Protein AF-A0A503B3G6-F1 (afdb_monomer_lite)

Structure (mmCIF, N/CA/C/O backbone):
data_AF-A0A503B3G6-F1
#
_entry.id   AF-A0A503B3G6-F1
#
loop_
_atom_site.group_PDB
_atom_site.id
_atom_site.type_symbol
_atom_site.label_atom_id
_atom_site.label_alt_id
_atom_site.label_comp_id
_atom_site.label_asym_id
_atom_site.label_entity_id
_atom_site.label_seq_id
_atom_site.pdbx_PDB_ins_code
_atom_site.Cartn_x
_atom_site.Cartn_y
_atom_site.Cartn_z
_atom_site.occupancy
_atom_site.B_iso_or_equiv
_atom_site.auth_seq_id
_atom_site.auth_comp_id
_atom_site.auth_asym_id
_atom_site.auth_atom_id
_atom_site.pdbx_PDB_model_num
ATOM 1 N N . MET A 1 1 ? -16.358 6.920 7.526 1.00 40.22 1 MET A N 1
ATOM 2 C CA . MET A 1 1 ? -16.391 6.701 6.064 1.00 40.22 1 MET A CA 1
ATOM 3 C C . MET A 1 1 ? -14.980 6.321 5.631 1.00 40.22 1 MET A C 1
ATOM 5 O O . MET A 1 1 ? -14.171 7.195 5.363 1.00 40.22 1 MET A O 1
ATOM 9 N N . VAL A 1 2 ? -14.636 5.031 5.727 1.00 39.38 2 VAL A N 1
ATOM 10 C CA . VAL A 1 2 ? -13.273 4.536 5.460 1.00 39.38 2 VAL A CA 1
ATOM 11 C C . VAL A 1 2 ? -13.020 4.609 3.953 1.00 39.38 2 VAL A C 1
ATOM 13 O O . VAL A 1 2 ? -13.918 4.326 3.158 1.00 39.38 2 VAL A O 1
ATOM 16 N N . ASN A 1 3 ? -11.834 5.072 3.579 1.00 43.44 3 ASN A N 1
ATOM 17 C CA . ASN A 1 3 ? -11.461 5.611 2.275 1.00 43.44 3 ASN A CA 1
ATOM 18 C C . ASN A 1 3 ? -11.570 4.593 1.116 1.00 43.44 3 ASN A C 1
ATOM 20 O O . ASN A 1 3 ? -10.583 4.019 0.662 1.00 43.44 3 ASN A O 1
ATOM 24 N N . ARG A 1 4 ? -12.791 4.344 0.625 1.00 50.62 4 ARG A N 1
ATOM 25 C CA . ARG A 1 4 ? -13.082 3.311 -0.388 1.00 50.62 4 ARG A CA 1
ATOM 26 C C . ARG A 1 4 ? -12.550 3.656 -1.794 1.00 50.62 4 ARG A C 1
ATOM 28 O O . ARG A 1 4 ? -12.527 2.786 -2.657 1.00 50.62 4 ARG A O 1
ATOM 35 N N . LEU A 1 5 ? -12.106 4.895 -2.026 1.00 50.97 5 LEU A N 1
ATOM 36 C CA . LEU A 1 5 ? -11.770 5.419 -3.358 1.00 50.97 5 LEU A CA 1
ATOM 37 C C . LEU A 1 5 ? -10.327 5.150 -3.817 1.00 50.97 5 LEU A C 1
ATOM 39 O O . LEU A 1 5 ? -10.069 5.193 -5.016 1.00 50.97 5 LEU A O 1
ATOM 43 N N . GLN A 1 6 ? -9.391 4.824 -2.920 1.00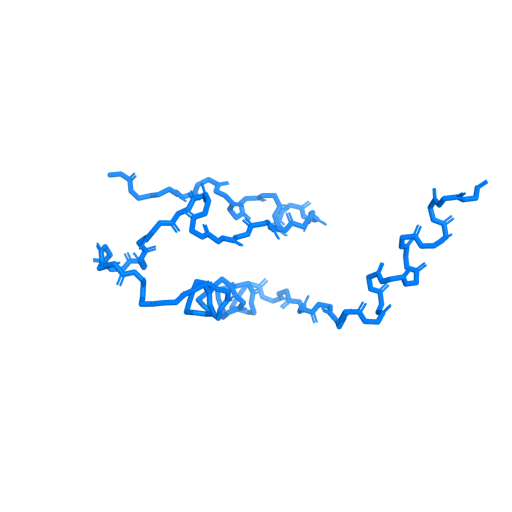 54.75 6 GLN A N 1
ATOM 44 C CA . GLN A 1 6 ? -7.967 4.728 -3.291 1.00 54.75 6 GLN A CA 1
ATOM 45 C C . GLN A 1 6 ? -7.643 3.538 -4.220 1.00 54.75 6 GLN A C 1
ATOM 47 O O . GLN A 1 6 ? -6.660 3.579 -4.952 1.00 54.75 6 GLN A O 1
ATOM 52 N N . HIS A 1 7 ? -8.491 2.505 -4.257 1.00 60.72 7 HIS A N 1
ATOM 53 C CA . HIS A 1 7 ? -8.252 1.275 -5.031 1.00 60.72 7 HIS A CA 1
ATOM 54 C C . HIS A 1 7 ? -8.929 1.253 -6.407 1.00 60.72 7 HIS A C 1
ATOM 56 O O . HIS A 1 7 ? -8.655 0.359 -7.209 1.00 60.72 7 HIS A O 1
ATOM 62 N N . ALA A 1 8 ? -9.814 2.214 -6.697 1.00 63.59 8 ALA A N 1
ATOM 63 C CA . ALA A 1 8 ? -10.578 2.226 -7.944 1.00 63.59 8 ALA A CA 1
ATOM 64 C C . ALA A 1 8 ? -9.663 2.334 -9.177 1.00 63.59 8 ALA A C 1
ATOM 66 O O . ALA A 1 8 ? -9.900 1.659 -10.176 1.00 63.59 8 ALA A O 1
ATOM 67 N N . GLY A 1 9 ? -8.568 3.098 -9.076 1.00 66.12 9 GLY A N 1
ATOM 68 C CA . GLY A 1 9 ? -7.565 3.207 -10.141 1.00 66.12 9 GLY A CA 1
ATOM 69 C C . GLY A 1 9 ? -6.949 1.857 -10.517 1.00 66.12 9 GLY A C 1
ATOM 70 O O . GLY A 1 9 ? -6.840 1.546 -11.701 1.00 66.12 9 GLY A O 1
ATOM 71 N N . ALA A 1 10 ? -6.653 1.006 -9.530 1.00 69.44 10 ALA A N 1
ATOM 72 C CA . ALA A 1 10 ? -6.097 -0.324 -9.777 1.00 69.44 10 ALA A CA 1
ATOM 73 C C . ALA A 1 10 ? -7.093 -1.287 -10.431 1.00 69.44 10 ALA A C 1
ATOM 75 O O . ALA A 1 10 ? -6.710 -2.098 -11.274 1.00 69.44 10 ALA A O 1
ATOM 76 N N . LEU A 1 11 ? -8.379 -1.188 -10.089 1.00 73.19 11 LEU A N 1
ATOM 77 C CA . LEU A 1 11 ? -9.422 -1.987 -10.735 1.00 73.19 11 LEU A CA 1
ATOM 78 C C . LEU A 1 11 ? -9.635 -1.580 -12.200 1.00 73.19 11 LEU A C 1
ATOM 80 O O . LEU A 1 11 ? -9.885 -2.440 -13.041 1.00 73.19 11 LEU A O 1
ATOM 84 N N . LEU A 1 12 ? -9.457 -0.297 -12.518 1.00 78.81 12 LEU A N 1
ATOM 85 C CA . LEU A 1 12 ? -9.604 0.253 -13.869 1.00 78.81 12 LEU A CA 1
ATOM 86 C C . LEU A 1 12 ? -8.360 0.102 -14.758 1.00 78.81 12 LEU A C 1
A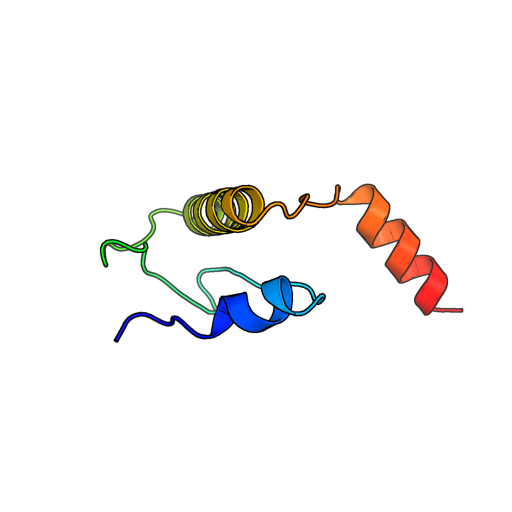TOM 88 O O . LEU A 1 12 ? -8.382 0.548 -15.900 1.00 78.81 12 LEU A O 1
ATOM 92 N N . GLY A 1 13 ? -7.285 -0.533 -14.278 1.00 76.56 13 GLY A N 1
ATOM 93 C CA . GLY A 1 13 ? -6.083 -0.757 -15.090 1.00 76.56 13 GLY A CA 1
ATOM 94 C C . GLY A 1 13 ? -4.815 -0.060 -14.603 1.00 76.56 13 GLY A C 1
ATOM 95 O O . GLY A 1 13 ? -3.750 -0.411 -15.092 1.00 76.56 13 GLY A O 1
ATOM 96 N N . GLY A 1 14 ? -4.911 0.874 -13.658 1.00 83.69 14 GLY A N 1
ATOM 97 C CA . GLY A 1 14 ? -3.772 1.637 -13.144 1.00 83.69 14 GLY A CA 1
ATOM 98 C C . GLY A 1 14 ? -3.040 0.983 -11.970 1.00 83.69 14 GLY A C 1
ATOM 99 O O . GLY A 1 14 ? -3.292 -0.169 -11.606 1.00 83.69 14 GLY A O 1
ATOM 100 N N . ASP A 1 15 ? -2.156 1.768 -11.356 1.00 86.19 15 ASP A N 1
ATOM 101 C CA . ASP A 1 15 ? -1.416 1.416 -10.143 1.00 86.19 15 ASP A CA 1
ATOM 102 C C . ASP A 1 15 ? -2.079 1.991 -8.882 1.00 86.19 15 ASP A C 1
ATOM 104 O O . ASP A 1 15 ? -2.940 2.872 -8.945 1.00 86.19 15 ASP A O 1
ATOM 108 N N . VAL A 1 16 ? -1.668 1.493 -7.713 1.00 87.25 16 VAL A N 1
ATOM 109 C CA . VAL A 1 16 ? -2.131 1.983 -6.408 1.00 87.25 16 VAL A CA 1
ATOM 110 C C . VAL A 1 16 ? -0.953 2.406 -5.536 1.00 87.25 16 VAL A C 1
ATOM 112 O O . VAL A 1 16 ? 0.082 1.741 -5.502 1.00 87.25 16 VAL A O 1
ATOM 115 N N . ARG A 1 17 ? -1.130 3.500 -4.789 1.00 89.12 17 ARG A N 1
ATOM 116 C CA . ARG A 1 17 ? -0.212 3.957 -3.739 1.00 89.12 17 ARG A CA 1
ATOM 117 C C . ARG A 1 17 ? -0.879 3.770 -2.381 1.00 89.12 17 ARG A C 1
ATOM 119 O O . ARG A 1 17 ? -2.046 4.113 -2.217 1.00 89.12 17 ARG A O 1
ATOM 126 N N . VAL A 1 18 ? -0.135 3.229 -1.421 1.00 90.50 18 VAL A N 1
ATOM 127 C CA . VAL A 1 18 ? -0.610 2.968 -0.055 1.00 90.50 18 VAL A CA 1
ATOM 128 C C . VAL A 1 18 ? 0.503 3.305 0.935 1.00 90.50 18 VAL A C 1
ATOM 130 O O . VAL A 1 18 ? 1.682 3.109 0.637 1.00 90.50 18 VAL A O 1
ATOM 133 N N . GLY A 1 19 ? 0.120 3.773 2.120 1.00 92.50 19 GLY A N 1
ATOM 134 C CA . GLY A 1 19 ? 1.020 4.004 3.246 1.00 92.50 19 GLY A CA 1
ATOM 135 C C . GLY A 1 19 ? 0.419 4.973 4.260 1.00 92.50 19 GLY A C 1
ATOM 136 O O . GLY A 1 19 ? -0.636 5.554 4.012 1.00 92.50 19 GLY A O 1
ATOM 137 N N . PHE A 1 20 ? 1.108 5.174 5.381 1.00 95.25 20 PHE A N 1
ATOM 138 C CA . PHE A 1 20 ? 0.703 6.042 6.490 1.00 95.25 20 PHE A CA 1
ATOM 139 C C . PHE A 1 20 ? 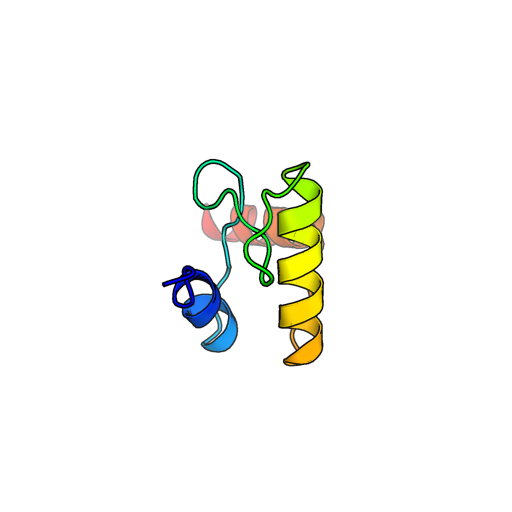0.492 7.500 6.090 1.00 95.25 20 PHE A C 1
ATOM 141 O O . PHE A 1 20 ? -0.330 8.182 6.690 1.00 95.25 20 PHE A O 1
ATOM 148 N N . GLU A 1 21 ? 1.174 7.955 5.039 1.00 91.12 21 GLU A N 1
ATOM 149 C CA . GLU A 1 21 ? 0.917 9.255 4.413 1.00 91.12 21 GLU A CA 1
ATOM 150 C C . GLU A 1 21 ? -0.539 9.385 3.934 1.00 91.12 21 GLU A C 1
ATOM 152 O O . GLU A 1 21 ? -1.123 10.464 3.972 1.00 91.12 21 GLU A O 1
ATOM 157 N N . ASN A 1 22 ? -1.135 8.283 3.475 1.00 86.50 22 ASN A N 1
ATOM 158 C CA . ASN A 1 22 ? -2.434 8.280 2.810 1.00 86.50 22 ASN A CA 1
ATOM 159 C C . ASN A 1 22 ? -3.543 7.640 3.651 1.00 86.50 22 ASN A C 1
ATOM 161 O O . ASN A 1 22 ? -4.719 7.940 3.428 1.00 86.50 22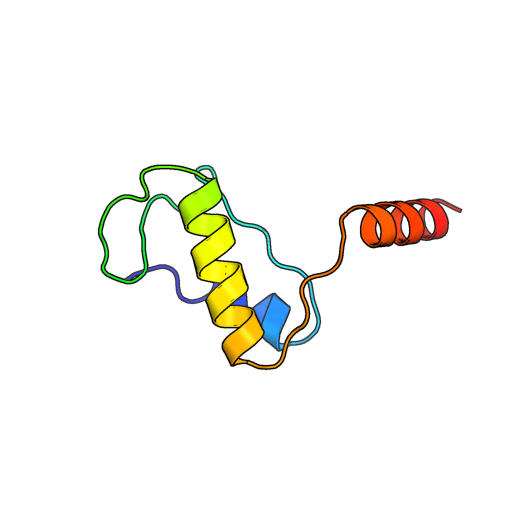 ASN A O 1
ATOM 165 N N . ASN A 1 23 ? -3.198 6.726 4.559 1.00 89.88 23 ASN A N 1
ATOM 166 C CA . ASN A 1 23 ? -4.153 5.986 5.370 1.00 89.88 23 ASN A CA 1
ATOM 167 C C . ASN A 1 23 ? -3.483 5.370 6.605 1.00 89.88 23 ASN A C 1
ATOM 169 O O . ASN A 1 23 ? -2.412 4.781 6.503 1.00 89.88 23 ASN A O 1
ATOM 173 N N . LEU A 1 24 ? -4.154 5.440 7.754 1.00 94.81 24 LEU A N 1
ATOM 174 C CA . LEU A 1 24 ? -3.689 4.830 9.004 1.00 94.81 24 LEU A CA 1
ATOM 175 C C . LEU A 1 24 ? -4.523 3.619 9.430 1.00 94.81 24 LEU A C 1
ATOM 177 O O . LEU A 1 24 ? -4.165 2.977 10.409 1.00 94.81 24 LEU A O 1
ATOM 181 N N . LEU A 1 25 ? -5.627 3.306 8.744 1.00 95.00 25 LEU A N 1
ATOM 182 C CA . LEU A 1 25 ? -6.620 2.343 9.230 1.00 95.00 25 LEU A CA 1
ATOM 183 C C . LEU A 1 25 ? -6.698 1.075 8.370 1.00 95.00 25 LEU A C 1
ATOM 185 O O . LEU A 1 25 ? -6.629 1.134 7.143 1.00 95.00 25 LEU A O 1
ATOM 189 N N . LEU A 1 26 ? -6.904 -0.073 9.005 1.00 93.00 26 LEU A N 1
ATOM 190 C CA . LEU A 1 26 ? -7.277 -1.333 8.368 1.00 93.00 26 LEU A CA 1
ATOM 191 C C . LEU A 1 26 ? -8.773 -1.332 7.976 1.00 93.00 26 LEU A C 1
ATOM 193 O O . LEU A 1 26 ? -9.520 -0.433 8.376 1.00 93.00 26 LEU A O 1
ATOM 197 N N . PRO A 1 27 ? -9.250 -2.314 7.179 1.00 89.62 27 PRO A N 1
ATOM 198 C CA . PRO A 1 27 ? -10.640 -2.351 6.712 1.00 89.62 27 PRO A CA 1
ATOM 199 C C . PRO A 1 27 ? -11.678 -2.462 7.833 1.00 89.62 27 PRO A C 1
ATOM 201 O O . PRO A 1 27 ? -12.805 -2.001 7.664 1.00 89.62 27 PRO A O 1
ATOM 204 N N . ASP A 1 28 ? -11.295 -3.049 8.967 1.00 91.19 28 ASP A N 1
ATOM 205 C CA . ASP A 1 28 ? -12.112 -3.137 10.181 1.00 91.19 28 ASP A CA 1
ATOM 206 C C . ASP A 1 28 ? -12.142 -1.826 10.992 1.00 91.19 28 ASP A C 1
ATOM 208 O O . ASP A 1 28 ? -12.875 -1.716 11.972 1.00 91.19 28 ASP A O 1
ATOM 212 N N . GLY A 1 29 ? -11.379 -0.814 10.568 1.00 93.62 29 GLY A N 1
ATOM 213 C CA . GLY A 1 29 ? -11.274 0.489 11.216 1.00 93.62 29 GLY A CA 1
ATOM 214 C C . GLY A 1 29 ? -10.204 0.579 12.303 1.00 93.62 29 GLY A C 1
ATOM 215 O O . GLY A 1 29 ? -10.011 1.667 12.844 1.00 93.62 29 GLY A O 1
ATOM 216 N N . SER A 1 30 ? -9.491 -0.506 12.616 1.00 95.88 30 SER A N 1
ATOM 217 C CA . SER A 1 30 ? -8.360 -0.477 13.551 1.00 95.88 30 SER A CA 1
ATOM 218 C C . SER A 1 30 ? -7.146 0.241 12.950 1.00 95.88 30 SER A C 1
ATOM 220 O O . SER A 1 30 ? -6.986 0.299 11.732 1.00 95.88 30 SER A O 1
ATOM 222 N N . THR A 1 31 ? -6.269 0.807 13.782 1.00 97.00 31 THR A N 1
ATOM 223 C CA . THR A 1 31 ? -5.032 1.437 13.294 1.00 97.00 31 THR A CA 1
ATOM 224 C C . THR A 1 31 ? -4.051 0.373 12.811 1.00 97.00 31 THR A C 1
ATOM 226 O O . THR A 1 31 ? -3.708 -0.552 13.545 1.00 97.00 31 THR A O 1
ATOM 229 N N . ALA A 1 32 ? -3.558 0.526 11.585 1.00 96.94 32 ALA A N 1
ATOM 230 C CA . ALA A 1 32 ? -2.552 -0.352 11.019 1.00 96.94 32 ALA A CA 1
ATOM 231 C C . ALA A 1 32 ? -1.229 -0.220 11.796 1.00 96.94 32 ALA A C 1
ATOM 233 O O . ALA A 1 32 ? -0.711 0.890 11.936 1.00 96.94 32 ALA A O 1
ATOM 234 N N . PRO A 1 33 ? -0.634 -1.331 12.265 1.00 96.88 33 PRO A N 1
ATOM 235 C CA . PRO A 1 33 ? 0.575 -1.273 13.084 1.00 96.88 33 PRO A CA 1
ATOM 236 C C . PRO A 1 33 ? 1.821 -0.922 12.262 1.00 96.88 33 PRO A C 1
ATOM 238 O O . PRO A 1 33 ? 2.802 -0.418 12.803 1.00 96.88 33 PRO A O 1
ATOM 241 N N . THR A 1 34 ? 1.804 -1.178 10.949 1.00 97.88 34 THR A N 1
ATOM 242 C CA . THR A 1 34 ? 2.917 -0.892 10.033 1.00 97.88 34 THR A CA 1
ATOM 243 C C . THR A 1 34 ? 2.415 -0.535 8.632 1.00 97.88 34 THR A C 1
ATOM 245 O O . THR A 1 34 ? 1.336 -0.964 8.218 1.00 97.88 34 THR A O 1
ATOM 248 N N . ASN A 1 35 ? 3.246 0.164 7.849 1.00 96.25 35 ASN A N 1
ATOM 249 C CA . ASN A 1 35 ? 3.020 0.327 6.407 1.00 96.25 35 ASN A CA 1
ATOM 250 C C . ASN A 1 35 ? 2.889 -1.025 5.689 1.00 96.25 35 ASN A C 1
ATOM 252 O O . ASN A 1 35 ? 2.069 -1.160 4.786 1.00 96.25 35 ASN A O 1
ATOM 256 N N . ALA A 1 36 ? 3.656 -2.036 6.114 1.00 96.38 36 ALA A N 1
ATOM 257 C CA . ALA A 1 36 ? 3.575 -3.382 5.551 1.00 96.38 36 ALA A CA 1
ATOM 258 C C . ALA A 1 36 ? 2.173 -3.989 5.719 1.00 96.38 36 ALA A C 1
ATOM 260 O O . ALA A 1 36 ? 1.645 -4.555 4.772 1.00 96.38 36 ALA A O 1
ATOM 261 N N . SER A 1 37 ? 1.516 -3.762 6.863 1.00 96.38 37 SER A N 1
ATOM 262 C CA . SER A 1 37 ? 0.144 -4.239 7.101 1.00 96.38 37 SER A CA 1
ATOM 263 C C . SER A 1 37 ? -0.855 -3.648 6.100 1.00 96.38 37 SER A C 1
ATOM 265 O O . SER A 1 37 ? -1.759 -4.340 5.629 1.00 96.38 37 SER A O 1
ATOM 267 N N . LEU A 1 38 ? -0.676 -2.375 5.730 1.00 94.81 38 LEU A N 1
ATOM 268 C CA . LEU A 1 38 ? -1.481 -1.727 4.693 1.00 94.81 38 LEU A CA 1
ATOM 269 C C . LEU A 1 38 ? -1.180 -2.307 3.309 1.00 94.81 38 LEU A C 1
ATOM 271 O O . LEU A 1 38 ? -2.109 -2.640 2.577 1.00 94.81 38 LEU A O 1
ATOM 275 N N . VAL A 1 39 ? 0.100 -2.466 2.959 1.00 94.19 39 VAL A N 1
ATOM 276 C CA . VAL A 1 39 ? 0.521 -3.055 1.676 1.00 94.19 39 VAL A CA 1
ATOM 277 C C . VAL A 1 39 ? -0.040 -4.467 1.514 1.00 94.19 39 VAL A C 1
ATOM 279 O O . VAL A 1 39 ? -0.624 -4.769 0.475 1.00 94.19 39 VAL A O 1
ATOM 282 N N . ASP A 1 40 ? 0.067 -5.307 2.543 1.00 94.81 40 ASP A N 1
ATOM 283 C CA . ASP A 1 40 ? -0.422 -6.686 2.521 1.00 94.81 40 ASP A CA 1
ATOM 284 C C . ASP A 1 40 ? -1.941 -6.748 2.375 1.00 94.81 40 ASP A C 1
ATOM 286 O O . ASP A 1 40 ? -2.450 -7.526 1.567 1.00 94.81 40 ASP A O 1
ATOM 290 N N . THR A 1 41 ? -2.664 -5.888 3.096 1.00 93.88 41 THR A N 1
ATOM 291 C CA . THR A 1 41 ? -4.124 -5.774 2.985 1.00 93.88 41 THR A CA 1
ATOM 292 C C . THR A 1 41 ? -4.541 -5.444 1.551 1.00 93.88 41 THR A C 1
ATOM 294 O O . THR A 1 41 ? -5.401 -6.112 0.973 1.00 93.88 41 THR A O 1
ATOM 297 N N . VAL A 1 42 ? -3.909 -4.436 0.944 1.00 91.75 42 VAL A N 1
ATOM 298 C CA . VAL A 1 42 ? -4.224 -4.016 -0.428 1.00 91.75 42 VAL A CA 1
ATOM 299 C C . VAL A 1 42 ? -3.825 -5.084 -1.443 1.00 91.75 42 VAL A C 1
ATOM 301 O O . VAL A 1 42 ? -4.592 -5.380 -2.360 1.00 91.75 42 VAL A O 1
ATOM 304 N N . ALA A 1 43 ? -2.665 -5.718 -1.270 1.00 91.94 43 ALA A N 1
ATOM 305 C CA . ALA A 1 43 ? -2.212 -6.793 -2.143 1.00 91.94 43 ALA A CA 1
ATOM 306 C C . ALA A 1 43 ? -3.163 -7.999 -2.110 1.00 91.94 43 ALA A C 1
ATOM 308 O O . ALA A 1 43 ? -3.476 -8.560 -3.160 1.00 91.94 43 ALA A O 1
ATOM 309 N N . GLN A 1 44 ? -3.649 -8.390 -0.927 1.00 92.81 44 GLN A N 1
ATOM 310 C CA . GLN A 1 44 ? -4.642 -9.458 -0.777 1.00 92.81 44 GLN A CA 1
ATOM 311 C C . GLN A 1 44 ? -5.963 -9.099 -1.463 1.00 92.81 44 GLN A C 1
ATOM 313 O O . GLN A 1 44 ? -6.485 -9.902 -2.237 1.00 92.81 44 GLN A O 1
ATOM 318 N N . LEU A 1 45 ? -6.458 -7.877 -1.253 1.00 90.56 45 LEU A N 1
ATOM 319 C CA . LEU A 1 45 ? -7.677 -7.383 -1.892 1.00 90.56 45 LEU A CA 1
ATOM 320 C C . LEU A 1 45 ? -7.564 -7.420 -3.424 1.00 90.56 45 LEU A C 1
ATOM 322 O O . LEU A 1 45 ? -8.438 -7.960 -4.096 1.00 90.56 45 LEU A O 1
ATOM 326 N N . LEU A 1 46 ? -6.465 -6.910 -3.988 1.00 89.56 46 LEU A N 1
ATOM 327 C CA . LEU A 1 46 ? -6.248 -6.885 -5.438 1.00 89.56 46 LEU A CA 1
ATOM 328 C C . LEU A 1 46 ? -6.100 -8.287 -6.041 1.00 89.56 46 LEU A C 1
ATOM 330 O O . LEU A 1 46 ? -6.636 -8.540 -7.122 1.00 89.56 46 LEU A O 1
ATOM 334 N N . ARG A 1 47 ? -5.439 -9.215 -5.336 1.00 91.06 47 ARG A N 1
ATOM 335 C CA . ARG A 1 47 ? -5.401 -10.633 -5.733 1.00 91.06 47 ARG A CA 1
ATOM 336 C C . ARG A 1 47 ? -6.801 -11.244 -5.767 1.00 91.06 47 ARG A C 1
ATOM 338 O O . ARG A 1 47 ? -7.107 -11.967 -6.709 1.00 91.06 47 ARG A O 1
ATOM 345 N N . GLY A 1 48 ? -7.659 -10.910 -4.798 1.00 89.75 48 GLY A N 1
ATOM 346 C CA . GLY A 1 48 ? -9.068 -11.323 -4.777 1.00 89.75 48 GLY A CA 1
ATOM 347 C C . GLY A 1 48 ? -9.865 -10.847 -5.999 1.00 89.75 48 GLY A C 1
ATOM 348 O O . GLY A 1 48 ? -10.761 -11.547 -6.457 1.00 89.75 48 GLY A O 1
ATOM 349 N N . PHE A 1 49 ? -9.483 -9.711 -6.589 1.00 88.06 49 PHE A N 1
ATOM 350 C CA . PHE A 1 49 ? -10.029 -9.201 -7.854 1.00 88.06 49 PHE A CA 1
ATOM 351 C C . PHE A 1 49 ? -9.294 -9.717 -9.108 1.00 88.06 49 PHE A C 1
ATOM 353 O O . PHE A 1 49 ? -9.448 -9.159 -10.194 1.00 88.06 49 PHE A O 1
ATOM 360 N N . GLY A 1 50 ? -8.467 -10.759 -8.983 1.00 89.50 50 GLY A N 1
ATOM 361 C CA . GLY A 1 50 ? -7.742 -11.367 -10.103 1.00 89.50 50 GLY A CA 1
ATOM 362 C C . GLY A 1 50 ? -6.546 -10.554 -10.609 1.00 89.50 50 GLY A C 1
ATOM 363 O O . GLY A 1 50 ? -6.002 -10.852 -11.673 1.00 89.50 50 GLY A O 1
ATOM 364 N N . ARG A 1 51 ? -6.104 -9.524 -9.875 1.00 89.06 51 ARG A N 1
ATOM 365 C CA . ARG A 1 51 ? -4.926 -8.727 -10.248 1.00 89.06 51 ARG A CA 1
ATOM 366 C C . ARG A 1 51 ? -3.647 -9.402 -9.756 1.00 89.06 51 ARG A C 1
ATOM 368 O O . ARG A 1 51 ? -3.588 -9.960 -8.661 1.00 89.06 51 ARG A O 1
ATOM 375 N N . ARG A 1 52 ? -2.587 -9.305 -10.560 1.00 88.88 52 ARG A N 1
ATOM 376 C CA . ARG A 1 52 ? -1.236 -9.753 -10.189 1.00 88.88 52 ARG A CA 1
ATOM 377 C C . ARG A 1 52 ?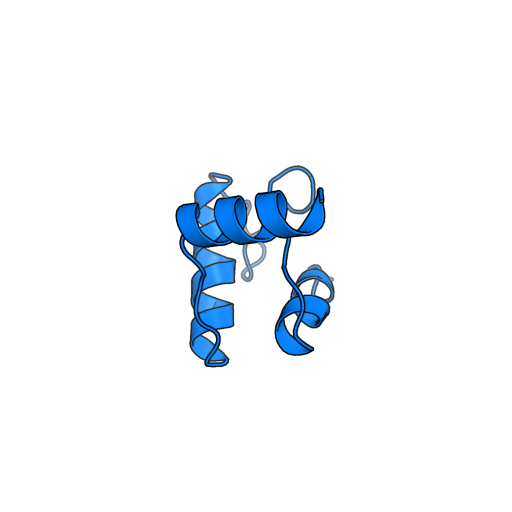 -0.420 -8.569 -9.681 1.00 88.88 52 ARG A C 1
ATOM 379 O O . ARG A 1 52 ? -0.429 -7.512 -10.305 1.00 88.88 52 ARG A O 1
ATOM 386 N N . ILE A 1 53 ? 0.298 -8.765 -8.577 1.00 90.19 53 ILE A N 1
ATOM 387 C CA . ILE A 1 53 ? 1.242 -7.773 -8.050 1.00 90.19 53 ILE A CA 1
ATOM 388 C C . ILE A 1 53 ? 2.561 -7.910 -8.808 1.00 90.19 53 ILE A C 1
ATOM 390 O O . ILE A 1 53 ? 3.123 -9.003 -8.874 1.00 90.19 53 ILE A O 1
ATOM 394 N N . GLN A 1 54 ? 3.028 -6.809 -9.392 1.00 90.38 54 GLN A N 1
ATOM 395 C CA . GLN A 1 54 ? 4.270 -6.782 -10.158 1.00 90.38 54 GLN A CA 1
ATOM 396 C C . GLN A 1 54 ? 5.495 -6.797 -9.229 1.00 90.38 54 GLN A C 1
ATOM 398 O O . GLN A 1 54 ? 5.502 -6.096 -8.213 1.00 90.38 54 GLN A O 1
ATOM 403 N N . PRO A 1 55 ? 6.554 -7.553 -9.566 1.00 90.19 55 PRO A N 1
ATOM 404 C CA . PRO A 1 55 ? 7.835 -7.446 -8.884 1.00 90.19 55 PRO A CA 1
ATOM 405 C C . PRO A 1 55 ? 8.454 -6.058 -9.071 1.00 90.19 55 PRO A C 1
ATOM 407 O O . PRO A 1 55 ? 8.335 -5.432 -10.124 1.00 90.19 55 PRO A O 1
ATOM 410 N N . ALA A 1 56 ? 9.225 -5.613 -8.080 1.00 88.56 56 ALA A N 1
ATOM 411 C CA . ALA A 1 56 ? 9.914 -4.326 -8.151 1.00 88.56 56 ALA A CA 1
ATOM 412 C C . ALA A 1 56 ? 10.910 -4.232 -9.327 1.00 88.56 56 ALA A C 1
ATOM 414 O O . ALA A 1 56 ? 11.192 -3.136 -9.799 1.00 88.56 56 ALA A O 1
ATOM 415 N N . ALA A 1 57 ? 11.466 -5.355 -9.796 1.00 91.38 57 ALA A N 1
ATOM 416 C CA . ALA A 1 57 ? 12.339 -5.380 -10.973 1.00 91.38 57 ALA A CA 1
ATOM 417 C C . ALA A 1 57 ? 11.594 -4.921 -12.239 1.00 91.38 57 ALA A C 1
ATOM 419 O O . ALA A 1 57 ? 12.043 -3.991 -12.902 1.00 91.38 57 ALA A O 1
ATOM 420 N N . SER A 1 58 ? 10.404 -5.472 -12.490 1.00 88.19 58 SER A N 1
ATOM 421 C CA . SER A 1 58 ? 9.569 -5.129 -13.647 1.00 88.19 58 SER A CA 1
ATOM 422 C C . SER A 1 58 ? 9.157 -3.654 -13.655 1.00 88.19 58 SER A C 1
ATOM 424 O O . SER A 1 58 ? 9.138 -3.019 -14.706 1.00 88.19 58 SER A O 1
ATOM 426 N N . LEU A 1 59 ? 8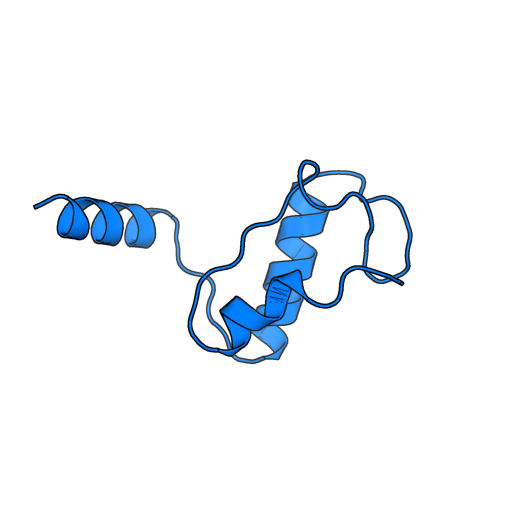.893 -3.072 -12.477 1.00 87.12 59 LEU A N 1
ATOM 427 C CA . LEU A 1 59 ? 8.604 -1.638 -12.356 1.00 87.12 59 LEU A CA 1
ATOM 428 C C . LEU A 1 59 ? 9.803 -0.765 -12.750 1.00 87.12 59 LEU A C 1
ATOM 430 O O . LEU A 1 59 ? 9.630 0.250 -13.420 1.00 87.12 59 LEU A O 1
ATOM 434 N N . ARG A 1 60 ? 11.022 -1.156 -12.358 1.00 90.25 60 ARG A N 1
ATOM 435 C CA . ARG A 1 60 ? 12.244 -0.419 -12.720 1.00 90.25 60 ARG A CA 1
ATOM 436 C C . ARG A 1 60 ? 12.512 -0.477 -14.220 1.00 90.25 60 ARG A C 1
ATOM 438 O O . ARG A 1 60 ? 12.878 0.539 -14.799 1.00 90.25 60 ARG A O 1
ATOM 445 N N . GLU A 1 61 ? 12.299 -1.633 -14.840 1.00 88.94 61 GLU A N 1
ATOM 446 C CA . GLU A 1 61 ? 12.430 -1.805 -16.291 1.00 88.94 61 GLU A CA 1
ATOM 447 C C . GLU A 1 61 ? 11.441 -0.914 -17.052 1.00 88.94 61 GLU A C 1
ATOM 449 O O . GLU A 1 61 ? 11.845 -0.151 -17.929 1.00 88.94 61 GLU A O 1
ATOM 454 N N . ALA A 1 62 ? 10.160 -0.940 -16.668 1.00 83.88 62 ALA A N 1
ATOM 455 C CA . ALA A 1 62 ? 9.132 -0.088 -17.264 1.00 83.88 62 ALA A CA 1
ATOM 456 C C . ALA A 1 62 ? 9.448 1.411 -17.106 1.00 83.88 62 ALA A C 1
ATOM 458 O O . ALA A 1 62 ? 9.346 2.173 -18.070 1.00 83.88 62 ALA A O 1
ATOM 459 N N . ALA A 1 63 ? 9.891 1.836 -15.919 1.00 82.25 63 ALA A N 1
ATOM 460 C CA . ALA A 1 63 ? 10.274 3.224 -15.673 1.00 82.25 63 ALA A CA 1
ATOM 461 C C . ALA A 1 63 ? 11.485 3.655 -16.519 1.00 82.25 63 ALA A C 1
ATOM 463 O O . ALA A 1 63 ? 11.495 4.767 -17.044 1.00 82.25 63 ALA A O 1
ATOM 464 N N . ALA A 1 64 ? 12.479 2.779 -16.692 1.00 83.94 64 ALA A N 1
ATOM 465 C CA . ALA A 1 64 ? 13.656 3.054 -17.515 1.00 83.94 64 ALA A CA 1
ATOM 466 C C . ALA A 1 64 ? 13.317 3.188 -19.010 1.00 83.94 64 ALA A C 1
ATOM 468 O O . ALA A 1 64 ? 13.942 3.982 -19.711 1.00 83.94 64 ALA A O 1
ATOM 469 N N . LEU A 1 65 ? 12.324 2.439 -19.501 1.00 78.62 65 LEU A N 1
ATOM 470 C CA . LEU A 1 65 ? 11.833 2.556 -20.877 1.00 78.62 65 LEU A CA 1
ATOM 471 C C . LEU A 1 65 ? 11.066 3.861 -21.113 1.00 78.62 65 LEU A C 1
ATOM 473 O O . LEU A 1 65 ? 11.183 4.437 -22.186 1.00 78.62 65 LEU A O 1
ATOM 477 N N . SER A 1 66 ? 10.315 4.335 -20.117 1.00 72.81 66 SER A N 1
ATOM 478 C CA . SER A 1 66 ? 9.524 5.569 -20.218 1.00 72.81 66 SER A CA 1
ATOM 479 C C . SER A 1 66 ? 10.353 6.860 -20.148 1.00 72.81 66 SER A C 1
ATOM 481 O O . SER A 1 66 ? 9.813 7.928 -20.417 1.00 72.81 66 SER A O 1
ATOM 483 N N . GLN A 1 67 ? 11.622 6.793 -19.738 1.00 64.62 67 GLN A N 1
ATOM 484 C CA . GLN A 1 67 ? 12.523 7.953 -19.620 1.00 64.62 67 GLN A CA 1
ATOM 485 C C . GLN A 1 67 ? 13.392 8.175 -20.872 1.00 64.62 67 GLN A C 1
ATOM 487 O O . GLN A 1 67 ? 14.336 8.964 -20.834 1.00 64.62 67 GLN A O 1
ATOM 492 N N . ARG A 1 68 ? 13.097 7.460 -21.958 1.00 53.91 68 ARG A N 1
ATOM 493 C CA . ARG A 1 68 ? 13.743 7.581 -23.269 1.00 53.91 68 ARG A CA 1
ATOM 494 C C . ARG A 1 68 ? 12.816 8.283 -24.246 1.00 53.91 68 ARG A C 1
ATOM 496 O O . ARG A 1 68 ? 13.358 9.028 -25.087 1.00 53.91 68 ARG A O 1
#

pLDDT: mean 83.62, std 14.88, range [39.38, 97.88]

Secondary structure (DSSP, 8-state):
---TTTTHHHHTT-----STTT--B-TTSPBPSSHHHHHHHHHHHHHHTTPPPPPHHHHHHHHHHHT-

Sequence (68 aa):
MVNRLQHAGALLGGDVRVGFENNLLLPDGSTAPTNASLVDTVAQLLRGFGRRIQPAASLREAAALSQR

Foldseek 3Di:
DADPPQCVQVLVPHDGDFAPVVDQADPVGHGDPGSVSGVVSSCVVCVVVVDDDDDPVVVVVVVVVVVD

Radius of gyration: 13.48 Å; chains: 1; bounding box: 30×21×37 Å